Protein AF-A0A7C5HIQ7-F1 (afdb_monomer_lite)

Radius of gyration: 32.22 Å; chains: 1; bounding box: 111×45×61 Å

pLDDT: mean 81.25, std 16.32, range [39.16, 96.5]

Sequence (142 aa):
MTKKQILLSLTTLPLVLNAEVTLDTIEVNAQKHSDEVYQKEGYMKDAPMQKQLTAKQALEIAGTNGDPIKALKSFAGIVSTNNDDASELYVHGSKPRETRFTINHLPIGYLFHLGGLHSVIAPEMTGQIDAYLGGFDVTYGA

Foldseek 3Di:
DDDDDDDDDDDDDDDDDDDDDDDDDDPDPDDPPPLDFDDDPQDDPPDPQKDKDFLVRQVVDPLCLLPSVLSVCVDPQWHAPDDSQAQWIGGVNHGSVRDFDDDVNHTDPGFAPPRRPHGPDHSVRGGMDMGRSDPGDCSVPD

Structure (mmCIF, N/CA/C/O backbone):
data_AF-A0A7C5HIQ7-F1
#
_entry.id   AF-A0A7C5HIQ7-F1
#
loop_
_atom_site.group_PDB
_atom_site.id
_atom_site.type_symbol
_atom_site.label_atom_id
_atom_site.label_alt_id
_atom_site.label_comp_id
_atom_site.label_asym_id
_atom_site.label_entity_id
_atom_site.label_seq_id
_atom_site.pdbx_PDB_ins_code
_atom_site.Cartn_x
_atom_site.Cartn_y
_atom_site.Cartn_z
_atom_site.occupancy
_atom_site.B_iso_or_equiv
_atom_site.auth_seq_id
_atom_site.auth_comp_id
_atom_site.auth_asym_id
_atom_site.auth_atom_id
_atom_site.pdbx_PDB_model_num
ATOM 1 N N . MET A 1 1 ? -98.207 25.401 44.394 1.00 45.09 1 MET A N 1
ATOM 2 C CA . MET A 1 1 ? -97.470 24.421 43.564 1.00 45.09 1 MET A CA 1
ATOM 3 C C . MET A 1 1 ? -96.364 25.151 42.816 1.00 45.09 1 MET A C 1
ATOM 5 O O . MET A 1 1 ? -96.624 25.777 41.799 1.00 45.09 1 MET A O 1
ATOM 9 N N . THR A 1 2 ? -95.152 25.160 43.362 1.00 39.16 2 THR A N 1
ATOM 10 C CA . THR A 1 2 ? -93.990 25.869 42.805 1.00 39.16 2 THR A CA 1
ATOM 11 C C . THR A 1 2 ? -93.115 24.884 42.033 1.00 39.16 2 THR A C 1
ATOM 13 O O . THR A 1 2 ? -92.589 23.924 42.589 1.00 39.16 2 THR A O 1
ATOM 16 N N . LYS A 1 3 ? -93.013 25.096 40.719 1.00 47.47 3 LYS A N 1
ATOM 17 C CA . LYS A 1 3 ? -92.271 24.251 39.775 1.00 47.47 3 LYS A CA 1
ATOM 18 C C . LYS A 1 3 ? -90.767 24.494 39.975 1.00 47.47 3 LYS A C 1
ATOM 20 O O . LYS A 1 3 ? -90.307 25.605 39.738 1.00 47.47 3 LYS A O 1
ATOM 25 N N . LYS A 1 4 ? -90.000 23.490 40.416 1.00 45.31 4 LYS A N 1
ATOM 26 C CA . LYS A 1 4 ? -88.527 23.564 40.451 1.00 45.31 4 LYS A CA 1
ATOM 27 C C . LYS A 1 4 ? -87.964 22.968 39.161 1.00 45.31 4 LYS A C 1
ATOM 29 O O . LYS A 1 4 ? -88.215 21.806 38.861 1.00 45.31 4 LYS A O 1
ATOM 34 N N . GLN A 1 5 ? -87.245 23.778 38.391 1.00 54.91 5 GLN A N 1
ATOM 35 C CA . GLN A 1 5 ? -86.493 23.339 37.217 1.00 54.91 5 GLN A CA 1
ATOM 36 C C . GLN A 1 5 ? -85.107 22.881 37.679 1.00 54.91 5 GLN A C 1
ATOM 38 O O . GLN A 1 5 ? -84.409 23.623 38.366 1.00 54.91 5 GLN A O 1
ATOM 43 N N . ILE A 1 6 ? -84.730 21.652 37.333 1.00 51.06 6 ILE A N 1
ATOM 44 C CA . ILE A 1 6 ? -83.395 21.106 37.582 1.00 51.06 6 ILE A CA 1
ATOM 45 C C . ILE A 1 6 ? -82.583 21.362 36.310 1.00 51.06 6 ILE A C 1
ATOM 47 O O . ILE A 1 6 ? -82.864 20.762 35.275 1.00 51.06 6 ILE A O 1
ATOM 51 N N . LEU A 1 7 ? -81.609 22.274 36.370 1.00 44.69 7 LEU A N 1
ATOM 52 C CA . LEU A 1 7 ? -80.602 22.404 35.318 1.00 44.69 7 LEU A CA 1
ATOM 53 C C . LEU A 1 7 ? -79.572 21.280 35.490 1.00 44.69 7 LEU A C 1
ATOM 55 O O . LEU A 1 7 ? -78.833 21.266 36.471 1.00 44.69 7 LEU A O 1
ATOM 59 N N . LEU A 1 8 ? -79.515 20.350 34.534 1.00 40.56 8 LEU A N 1
ATOM 60 C CA . LEU A 1 8 ? -78.372 19.451 34.371 1.00 40.56 8 LEU A CA 1
ATOM 61 C C . LEU A 1 8 ? -77.294 20.195 33.571 1.00 40.56 8 LEU A C 1
ATOM 63 O O . LEU A 1 8 ? -77.462 20.418 32.373 1.00 40.56 8 LEU A O 1
ATOM 67 N N . SER A 1 9 ? -76.185 20.570 34.209 1.00 44.38 9 SER A N 1
ATOM 68 C CA . SER A 1 9 ? -74.977 20.988 33.491 1.00 44.38 9 SER A CA 1
ATOM 69 C C . SER A 1 9 ? -74.153 19.748 33.147 1.00 44.38 9 SER A C 1
ATOM 71 O O . SER A 1 9 ? -73.544 19.141 34.028 1.00 44.38 9 SER A O 1
ATOM 73 N N . LEU A 1 10 ? -74.148 19.355 31.876 1.00 44.53 10 LEU A N 1
ATOM 74 C CA . LEU A 1 10 ? -73.308 18.271 31.377 1.00 44.53 10 LEU A CA 1
ATOM 75 C C . LEU A 1 10 ? -71.929 18.848 31.016 1.00 44.53 10 LEU A C 1
ATOM 77 O O . LEU A 1 10 ? -71.743 19.409 29.940 1.00 44.53 10 LEU A O 1
ATOM 81 N N . THR A 1 11 ? -70.969 18.771 31.935 1.00 44.00 11 THR A N 1
ATOM 82 C CA . THR A 1 11 ? -69.568 19.116 31.660 1.00 44.00 11 THR A CA 1
ATOM 83 C C . THR A 1 11 ? -68.927 17.996 30.845 1.00 44.00 11 THR A C 1
ATOM 85 O O . THR A 1 11 ? -68.566 16.946 31.370 1.00 44.00 11 THR A O 1
ATOM 88 N N . THR A 1 12 ? -68.794 18.201 29.536 1.00 48.56 12 THR A N 1
ATOM 89 C CA . THR A 1 12 ? -68.044 17.299 28.656 1.00 48.56 12 THR A CA 1
ATOM 90 C C . THR A 1 12 ? -66.547 17.497 28.883 1.00 48.56 12 THR A C 1
ATOM 92 O O . THR A 1 12 ? -65.984 18.509 28.467 1.00 48.56 12 THR A O 1
ATOM 95 N N . LEU A 1 13 ? -65.899 16.543 29.550 1.00 49.03 13 LEU A N 1
ATOM 96 C CA . LEU A 1 13 ? -64.443 16.494 29.665 1.00 49.03 13 LEU A CA 1
ATOM 97 C C . LEU A 1 13 ? -63.877 15.842 28.386 1.00 49.03 13 LEU A C 1
ATOM 99 O O . LEU A 1 13 ? -64.258 14.705 28.095 1.00 49.03 13 LEU A O 1
ATOM 103 N N . PRO A 1 14 ? -63.012 16.502 27.596 1.00 52.66 14 PRO A N 1
ATOM 104 C CA . PRO A 1 14 ? -62.380 15.847 26.458 1.00 52.66 14 PRO A CA 1
ATOM 105 C C . PRO A 1 14 ? -61.382 14.801 26.968 1.00 52.66 14 PRO A C 1
ATOM 107 O O . PRO A 1 14 ? -60.376 15.128 27.595 1.00 52.66 14 PRO A O 1
ATOM 110 N N . LEU A 1 15 ? -61.681 13.528 26.712 1.00 51.34 15 LEU A N 1
ATOM 111 C CA . LEU A 1 15 ? -60.782 12.416 26.987 1.00 51.34 15 LEU A CA 1
ATOM 112 C C . LEU A 1 15 ? -59.679 12.420 25.917 1.00 51.34 15 LEU A C 1
ATOM 114 O O . LEU A 1 15 ? -59.885 11.947 24.802 1.00 51.34 15 LEU A O 1
ATOM 118 N N . VAL A 1 16 ? -58.523 13.008 26.231 1.00 59.28 16 VAL A N 1
ATOM 119 C CA . VAL A 1 16 ? -57.340 12.943 25.362 1.00 59.28 16 VAL A CA 1
ATOM 120 C C . VAL A 1 16 ? -56.665 11.596 25.598 1.00 59.28 16 VAL A C 1
ATOM 122 O O . VAL A 1 16 ? -56.035 11.375 26.631 1.00 59.28 16 VAL A O 1
ATOM 125 N N . LEU A 1 17 ? -56.843 10.672 24.656 1.00 48.84 17 LEU A N 1
ATOM 126 C CA . LEU A 1 17 ? -56.166 9.381 24.661 1.00 48.84 17 LEU A CA 1
ATOM 127 C C . LEU A 1 17 ? -54.739 9.589 24.130 1.00 48.84 17 LEU A C 1
ATOM 129 O O . LEU A 1 17 ? -54.535 9.730 22.926 1.00 48.84 17 LEU A O 1
ATOM 133 N N . ASN A 1 18 ? -53.756 9.655 25.028 1.00 60.00 18 ASN A N 1
ATOM 134 C CA . ASN A 1 18 ? -52.348 9.640 24.641 1.00 60.00 18 ASN A CA 1
ATOM 135 C C . ASN A 1 18 ? -51.980 8.208 24.236 1.00 60.00 18 ASN A C 1
ATOM 137 O O . ASN A 1 18 ? -51.913 7.321 25.085 1.00 60.00 18 ASN A O 1
ATOM 141 N N . ALA A 1 19 ? -51.780 7.971 22.941 1.00 61.59 19 ALA A N 1
ATOM 142 C CA . ALA A 1 19 ? -51.144 6.749 22.471 1.00 61.59 19 ALA A CA 1
ATOM 143 C C . ALA A 1 19 ? -49.629 6.915 22.641 1.00 61.59 19 ALA A C 1
ATOM 145 O O . ALA A 1 19 ? -48.983 7.605 21.855 1.00 61.59 19 ALA A O 1
ATOM 146 N N . GLU A 1 20 ? -49.074 6.325 23.695 1.00 63.59 20 GLU A N 1
ATOM 147 C CA . GLU A 1 20 ? -47.629 6.217 23.874 1.00 63.59 20 GLU A CA 1
ATOM 148 C C . GLU A 1 20 ? -47.156 4.938 23.181 1.00 63.59 20 GLU A C 1
ATOM 150 O O . GLU A 1 20 ? -47.563 3.832 23.535 1.00 63.59 20 GLU A O 1
ATOM 155 N N . VAL A 1 21 ? -46.342 5.095 22.138 1.00 65.75 21 VAL A N 1
ATOM 156 C CA . VAL A 1 21 ? -45.677 3.972 21.475 1.00 65.75 21 VAL A CA 1
ATOM 157 C C . VAL A 1 21 ? -44.337 3.777 22.169 1.00 65.75 21 VAL A C 1
ATOM 159 O O . VAL A 1 21 ? -43.392 4.529 21.939 1.00 65.75 21 VAL A O 1
ATOM 162 N N . THR A 1 22 ? -44.264 2.771 23.033 1.00 64.81 22 THR A N 1
ATOM 163 C CA . THR A 1 22 ? -43.010 2.292 23.615 1.00 64.81 22 THR A CA 1
ATOM 164 C C . THR A 1 22 ? -42.207 1.570 22.540 1.00 64.81 22 THR A C 1
ATOM 166 O O . THR A 1 22 ? -42.608 0.509 22.060 1.00 64.81 22 THR A O 1
ATOM 169 N N . LEU A 1 23 ? -41.090 2.165 22.133 1.00 69.00 23 LEU A N 1
ATOM 170 C CA . LEU A 1 23 ? -40.101 1.513 21.284 1.00 69.00 23 LEU A CA 1
ATOM 171 C C . LEU A 1 23 ? -39.288 0.550 22.152 1.00 69.00 23 LEU A C 1
ATOM 173 O O . LEU A 1 23 ? -38.631 0.988 23.095 1.00 69.00 23 LEU A O 1
ATOM 177 N N . ASP A 1 24 ? -39.330 -0.742 21.836 1.00 75.19 24 ASP A N 1
ATOM 178 C CA . ASP A 1 24 ? -38.426 -1.706 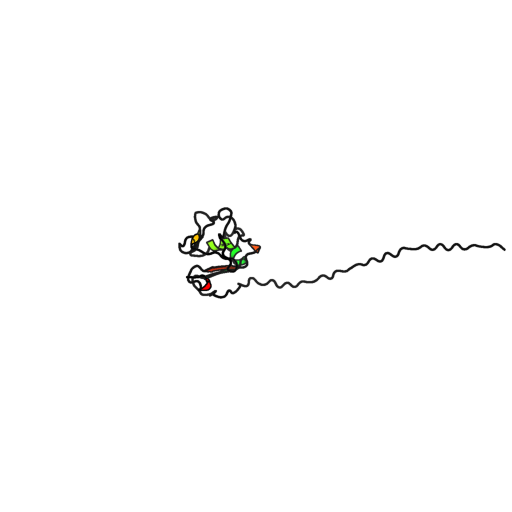22.457 1.00 75.19 24 ASP A CA 1
ATOM 179 C C . ASP A 1 24 ? -36.997 -1.461 21.966 1.00 75.19 24 ASP A C 1
ATOM 181 O O . ASP A 1 24 ? -36.736 -1.318 20.765 1.00 75.19 24 ASP A O 1
ATOM 185 N N . THR A 1 25 ? -36.055 -1.422 22.906 1.00 71.06 25 THR A N 1
ATOM 186 C CA . THR A 1 25 ? -34.629 -1.374 22.593 1.00 71.06 25 THR A CA 1
ATOM 187 C C . THR A 1 25 ? -34.237 -2.698 21.951 1.00 71.06 25 THR A C 1
ATOM 189 O O . THR A 1 25 ? -34.187 -3.734 22.610 1.00 71.06 25 THR A O 1
ATOM 192 N N . ILE A 1 26 ? -33.944 -2.673 20.654 1.00 76.44 26 ILE A N 1
ATOM 193 C CA . ILE A 1 26 ? -33.378 -3.829 19.965 1.00 76.44 26 ILE A CA 1
ATOM 194 C C . ILE A 1 26 ? -31.893 -3.894 20.329 1.00 76.44 26 ILE A C 1
ATOM 196 O O . ILE A 1 26 ? -31.089 -3.101 19.838 1.00 76.44 26 ILE A O 1
ATOM 200 N N . GLU A 1 27 ? -31.523 -4.837 21.196 1.00 69.50 27 GLU A N 1
ATOM 201 C CA . GLU A 1 27 ? -30.121 -5.164 21.450 1.00 69.50 27 GLU A CA 1
ATOM 202 C C . GLU A 1 27 ? -29.538 -5.874 20.227 1.00 69.50 27 GLU A C 1
ATOM 204 O O . GLU A 1 27 ? -29.692 -7.080 20.022 1.00 69.50 27 GLU A O 1
ATOM 209 N N . VAL A 1 28 ? -28.862 -5.103 19.378 1.00 72.25 28 VAL A N 1
ATOM 210 C CA . VAL A 1 28 ? -28.096 -5.662 18.269 1.00 72.25 28 VAL A CA 1
ATOM 211 C C . VAL A 1 28 ? -26.798 -6.219 18.839 1.00 72.25 28 VAL A C 1
ATOM 213 O O . VAL A 1 28 ? -25.847 -5.484 19.099 1.00 72.25 28 VAL A O 1
ATOM 216 N N . ASN A 1 29 ? -26.750 -7.536 19.027 1.00 67.31 29 ASN A N 1
ATOM 217 C CA . ASN A 1 29 ? -25.519 -8.236 19.372 1.00 67.31 29 ASN A CA 1
ATOM 218 C C . ASN A 1 29 ? -24.664 -8.379 18.103 1.00 67.31 29 ASN A C 1
ATOM 220 O O . ASN A 1 29 ? -24.642 -9.416 17.440 1.00 67.31 29 ASN A O 1
ATOM 224 N N . ALA A 1 30 ? -24.034 -7.277 17.696 1.00 67.75 30 ALA A N 1
ATOM 225 C CA . ALA A 1 30 ? -23.096 -7.275 16.588 1.00 67.75 30 ALA A CA 1
ATOM 226 C C . ALA A 1 30 ? -21.811 -7.965 17.054 1.00 67.75 30 ALA A C 1
ATOM 228 O O . ALA A 1 30 ? -21.000 -7.384 17.779 1.00 67.75 30 ALA A O 1
ATOM 229 N N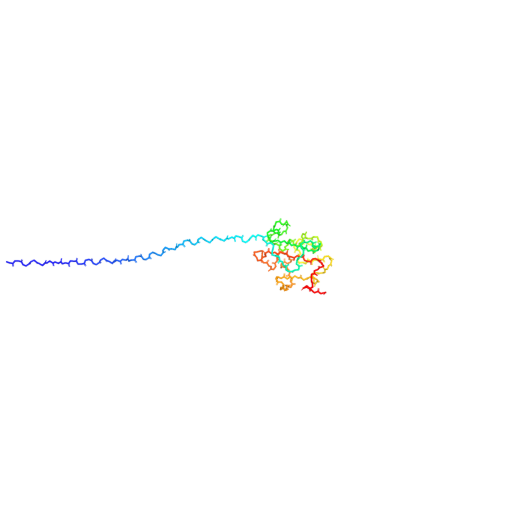 . GLN A 1 31 ? -21.611 -9.213 16.632 1.00 58.97 31 GLN A N 1
ATOM 230 C CA . GLN A 1 31 ? -20.284 -9.805 16.696 1.00 58.97 31 GLN A CA 1
ATOM 231 C C . GLN A 1 31 ? -19.381 -8.958 15.803 1.00 58.97 31 GLN A C 1
ATOM 233 O O . GLN A 1 31 ? -19.602 -8.866 14.595 1.00 58.97 31 GLN A O 1
ATOM 238 N N . LYS A 1 32 ? -18.389 -8.294 16.402 1.00 57.94 32 LYS A N 1
ATOM 239 C CA . LYS A 1 32 ? -17.324 -7.643 15.647 1.00 57.94 32 LYS A CA 1
ATOM 240 C C . LYS A 1 32 ? -16.665 -8.747 14.826 1.00 57.94 32 LYS A C 1
ATOM 242 O O . LYS A 1 32 ? -15.986 -9.588 15.408 1.00 57.94 32 LYS A O 1
ATOM 247 N N . HIS A 1 33 ? -16.942 -8.786 13.521 1.00 52.75 33 HIS A N 1
ATOM 248 C CA . HIS A 1 33 ? -16.224 -9.660 12.603 1.00 52.75 33 HIS A CA 1
ATOM 249 C C . HIS A 1 33 ? -14.753 -9.335 12.828 1.00 52.75 33 HIS A C 1
ATOM 251 O O . HIS A 1 33 ? -14.358 -8.169 12.738 1.00 52.75 33 HIS A O 1
ATOM 257 N N . SER A 1 34 ? -14.026 -10.320 13.342 1.00 57.16 34 SER A N 1
ATOM 258 C CA . SER A 1 34 ? -12.668 -10.179 13.840 1.00 57.16 34 SER A CA 1
ATOM 259 C C . SER A 1 34 ? -11.782 -9.561 12.760 1.00 57.16 34 SER A C 1
ATOM 261 O O . SER A 1 34 ? -12.167 -9.513 11.593 1.00 57.16 34 SER A O 1
ATOM 263 N N . ASP A 1 35 ? -10.580 -9.120 13.134 1.00 62.03 35 ASP A N 1
ATOM 264 C CA . ASP A 1 35 ? -9.499 -8.745 12.209 1.00 62.03 35 ASP A CA 1
ATOM 265 C C . ASP A 1 35 ? -9.021 -9.981 11.398 1.00 62.03 35 ASP A C 1
ATOM 267 O O . ASP A 1 35 ? -7.840 -10.324 11.363 1.00 62.03 35 ASP A O 1
ATOM 271 N N . GLU A 1 36 ? -9.959 -10.733 10.827 1.00 69.62 36 GLU A N 1
ATOM 272 C CA . GLU A 1 36 ? -9.740 -11.914 10.031 1.00 69.62 36 GLU A CA 1
ATOM 273 C C . GLU A 1 36 ? -9.196 -11.464 8.695 1.00 69.62 36 GLU A C 1
ATOM 275 O O . GLU A 1 36 ? -9.783 -10.694 7.935 1.00 69.62 36 GLU A O 1
ATOM 280 N N . VAL A 1 37 ? -8.004 -11.967 8.442 1.00 80.75 37 VAL A N 1
ATOM 281 C CA . VAL A 1 37 ? -7.360 -11.890 7.157 1.00 80.75 37 VAL A CA 1
ATOM 282 C C . VAL A 1 37 ? -8.272 -12.581 6.148 1.00 80.75 37 VAL A C 1
ATOM 284 O O . VAL A 1 37 ? -8.435 -13.803 6.196 1.00 80.75 37 VAL A O 1
ATOM 287 N N . TYR A 1 38 ? -8.853 -11.799 5.237 1.00 83.25 38 TYR A N 1
ATOM 288 C CA . TYR A 1 38 ? -9.597 -12.344 4.114 1.00 83.25 38 TYR A CA 1
ATOM 289 C C . TYR A 1 38 ? -8.658 -13.251 3.314 1.00 83.25 38 TYR A C 1
ATOM 291 O O . TYR A 1 38 ? -7.591 -12.828 2.862 1.00 83.25 38 TYR A O 1
ATOM 299 N N . GLN A 1 39 ? -9.014 -14.531 3.224 1.00 79.38 39 GLN A N 1
ATOM 300 C CA . GLN A 1 39 ? -8.224 -15.520 2.504 1.00 79.38 39 GLN A CA 1
ATOM 301 C C . GLN A 1 39 ? -8.617 -15.463 1.039 1.00 79.38 39 GLN A C 1
ATOM 303 O O . GLN A 1 39 ? -9.702 -15.888 0.647 1.00 79.38 39 GLN A O 1
ATOM 308 N N . LYS A 1 40 ? -7.727 -14.888 0.241 1.00 78.50 40 LYS A N 1
ATOM 309 C CA . LYS A 1 40 ? -7.914 -14.752 -1.190 1.00 78.50 40 LYS A CA 1
ATOM 310 C C . LYS A 1 40 ? -7.410 -15.992 -1.926 1.00 78.50 40 LYS A C 1
ATOM 312 O O . LYS A 1 40 ? -6.342 -16.514 -1.614 1.00 78.50 40 LYS A O 1
ATOM 317 N N . GLU A 1 41 ? -8.138 -16.400 -2.961 1.00 75.56 41 GLU A N 1
ATOM 318 C CA . GLU A 1 41 ? -7.676 -17.412 -3.915 1.00 75.56 41 GLU A CA 1
ATOM 319 C C . GLU A 1 41 ? -6.309 -17.022 -4.508 1.00 75.56 41 GLU A C 1
ATOM 321 O O . GLU A 1 41 ? -6.123 -15.906 -5.000 1.00 75.56 41 GLU A O 1
ATOM 326 N N . GLY A 1 42 ? -5.336 -17.934 -4.434 1.00 77.69 42 GLY A N 1
ATOM 327 C CA . GLY A 1 42 ? -3.962 -17.709 -4.901 1.00 77.69 42 GLY A CA 1
ATOM 328 C C . GLY A 1 42 ? -3.015 -17.054 -3.884 1.00 77.69 42 GLY A C 1
ATOM 329 O O . GLY A 1 42 ? -1.809 -16.995 -4.140 1.00 77.69 42 GLY A O 1
ATOM 330 N N . TYR A 1 43 ? -3.506 -16.614 -2.717 1.00 86.12 43 TYR A N 1
ATOM 331 C CA . TYR A 1 43 ? -2.622 -16.231 -1.617 1.00 86.12 43 TYR A CA 1
ATOM 332 C C . TYR A 1 43 ? -1.973 -17.475 -1.004 1.00 86.12 43 TYR A C 1
ATOM 334 O O . TYR A 1 43 ? -2.629 -18.458 -0.660 1.00 86.12 43 TYR A O 1
ATOM 342 N N . MET A 1 44 ? -0.657 -17.423 -0.845 1.00 86.50 44 MET A N 1
ATOM 343 C CA . MET A 1 44 ? 0.146 -18.490 -0.274 1.00 86.50 44 MET A CA 1
ATOM 344 C C . MET A 1 44 ? 0.871 -17.946 0.953 1.00 86.50 44 MET A C 1
ATOM 346 O O . MET A 1 44 ? 1.853 -17.218 0.826 1.00 86.50 44 MET A O 1
ATOM 350 N N . LYS A 1 45 ? 0.417 -18.344 2.147 1.00 83.06 45 LYS A N 1
ATOM 351 C CA . LYS A 1 45 ? 0.942 -17.852 3.435 1.00 83.06 45 LYS A CA 1
ATOM 352 C C . LYS A 1 45 ? 2.473 -17.934 3.571 1.00 83.06 45 LYS A C 1
ATOM 354 O O . LYS A 1 45 ? 3.079 -17.070 4.193 1.00 83.06 45 LYS A O 1
ATOM 359 N N . ASP A 1 46 ? 3.084 -18.961 2.975 1.00 86.19 46 ASP A N 1
ATOM 360 C CA . ASP A 1 46 ? 4.523 -19.242 3.064 1.00 86.19 46 ASP A CA 1
ATOM 361 C C . ASP A 1 46 ? 5.284 -18.824 1.790 1.00 86.19 46 ASP A C 1
ATOM 363 O O . ASP A 1 46 ? 6.466 -19.138 1.638 1.00 86.19 46 ASP A O 1
ATOM 367 N N . ALA A 1 47 ? 4.635 -18.130 0.845 1.00 87.88 47 ALA A N 1
ATOM 368 C CA . ALA A 1 47 ? 5.324 -17.636 -0.339 1.00 87.88 47 ALA A CA 1
ATOM 369 C C . ALA A 1 47 ? 6.275 -16.483 0.036 1.00 87.88 47 ALA A C 1
ATOM 371 O O . ALA A 1 47 ? 5.858 -15.500 0.653 1.00 87.88 47 ALA A O 1
ATOM 372 N N . PRO A 1 48 ? 7.557 -16.542 -0.373 1.00 84.88 48 PRO A N 1
ATOM 373 C CA . PRO A 1 48 ? 8.590 -15.629 0.123 1.00 84.88 48 PRO A CA 1
ATOM 374 C C . PRO A 1 48 ? 8.357 -14.161 -0.264 1.00 84.88 48 PRO A C 1
ATOM 376 O O . PRO A 1 48 ? 8.786 -13.260 0.456 1.00 84.88 48 PRO A O 1
ATOM 379 N N . MET A 1 49 ? 7.670 -13.917 -1.384 1.00 91.81 49 MET A N 1
ATOM 380 C CA . MET A 1 49 ? 7.409 -12.583 -1.939 1.00 91.81 49 MET A CA 1
ATOM 381 C C . MET A 1 49 ? 5.949 -12.138 -1.783 1.00 91.81 49 MET A C 1
ATOM 383 O O . MET A 1 49 ? 5.520 -11.194 -2.444 1.00 91.81 49 MET A O 1
ATOM 387 N N . GLN A 1 50 ? 5.186 -12.803 -0.914 1.00 92.62 50 GLN A N 1
ATOM 388 C CA . GLN A 1 50 ? 3.830 -12.391 -0.570 1.00 92.62 50 GLN A CA 1
ATOM 389 C C . GLN A 1 50 ? 3.803 -11.820 0.848 1.00 92.62 50 GLN A C 1
ATOM 391 O O . GLN A 1 50 ? 4.391 -12.370 1.782 1.00 92.62 50 GLN A O 1
ATOM 396 N N . LYS A 1 51 ? 3.138 -10.677 1.008 1.00 93.19 51 LYS A N 1
ATOM 397 C CA . LYS A 1 51 ? 2.905 -10.023 2.297 1.00 93.19 51 LYS A CA 1
ATOM 398 C C . LYS A 1 51 ? 1.443 -9.651 2.414 1.00 93.19 51 LYS A C 1
ATOM 400 O O . LYS A 1 51 ? 0.805 -9.312 1.424 1.00 93.19 51 LYS A O 1
ATOM 405 N N . GLN A 1 52 ? 0.941 -9.712 3.634 1.00 93.62 52 GLN A N 1
ATOM 406 C CA . GLN A 1 52 ? -0.448 -9.430 3.932 1.00 93.62 52 GLN A CA 1
ATOM 407 C C . GLN A 1 52 ? -0.535 -8.718 5.272 1.00 93.62 52 GLN A C 1
ATOM 409 O O . GLN A 1 52 ? 0.109 -9.129 6.238 1.00 93.62 52 GLN A O 1
ATOM 414 N N . LEU A 1 53 ? -1.308 -7.638 5.309 1.00 93.94 53 LEU A N 1
ATOM 415 C CA . LEU A 1 53 ? -1.603 -6.880 6.517 1.00 93.94 53 LEU A CA 1
ATOM 416 C C . LEU A 1 53 ? -3.093 -6.578 6.561 1.00 93.94 53 LEU A C 1
ATOM 418 O O . LEU A 1 53 ? -3.675 -6.135 5.575 1.00 93.94 53 LEU A O 1
ATOM 422 N N . THR A 1 54 ? -3.708 -6.752 7.722 1.00 95.62 54 THR A N 1
ATOM 423 C CA . THR A 1 54 ? -4.986 -6.088 8.008 1.00 95.62 54 THR A CA 1
ATOM 424 C C . THR A 1 54 ? -4.754 -4.584 8.155 1.00 95.62 54 THR A C 1
ATOM 426 O O . THR A 1 54 ? -3.656 -4.150 8.513 1.00 95.62 54 THR A O 1
ATOM 429 N N . ALA A 1 55 ? -5.779 -3.765 7.926 1.00 95.06 55 ALA A N 1
ATOM 430 C CA . ALA A 1 55 ? -5.655 -2.318 8.104 1.00 95.06 55 ALA A CA 1
ATOM 431 C C . ALA A 1 55 ? -5.238 -1.934 9.529 1.00 95.06 55 ALA A C 1
ATOM 433 O O . ALA A 1 55 ? -4.436 -1.025 9.715 1.00 95.06 55 ALA A O 1
ATOM 434 N N . LYS A 1 56 ? -5.698 -2.680 10.537 1.00 94.69 56 LYS A N 1
ATOM 435 C CA . LYS A 1 56 ? -5.274 -2.496 11.926 1.00 94.69 56 LYS A CA 1
ATOM 436 C C . LYS A 1 56 ? -3.772 -2.729 12.109 1.00 94.69 56 LYS A C 1
ATOM 438 O O . LYS A 1 56 ? -3.096 -1.862 12.648 1.00 94.69 56 LYS A O 1
ATOM 443 N N . GLN A 1 57 ? -3.245 -3.854 11.618 1.00 95.62 57 GLN A N 1
ATOM 444 C CA . GLN A 1 57 ? -1.802 -4.135 11.669 1.00 95.62 57 GLN A CA 1
ATOM 445 C C . GLN A 1 57 ? -0.998 -3.085 10.900 1.00 95.62 57 GLN A C 1
ATOM 447 O O . GLN A 1 57 ? 0.075 -2.685 11.336 1.00 95.62 57 GLN A O 1
ATOM 452 N N . ALA A 1 58 ? -1.523 -2.624 9.764 1.00 96.50 58 ALA A N 1
ATOM 453 C CA . ALA A 1 58 ? -0.900 -1.564 8.990 1.00 96.50 58 ALA A CA 1
ATOM 454 C C . ALA A 1 58 ? -0.813 -0.258 9.795 1.00 96.50 58 ALA A C 1
ATOM 456 O O . ALA A 1 58 ? 0.247 0.351 9.849 1.00 96.50 58 ALA A O 1
ATOM 457 N N . LEU A 1 59 ? -1.885 0.139 10.482 1.00 96.25 59 LEU A N 1
ATOM 458 C CA . LEU A 1 59 ? -1.921 1.348 11.313 1.00 96.25 59 LEU A CA 1
ATOM 459 C C . LEU A 1 59 ? -1.003 1.286 12.544 1.00 96.25 59 LEU A C 1
ATOM 461 O O . LEU A 1 59 ? -0.596 2.331 13.046 1.00 96.25 59 LEU A O 1
ATOM 465 N N . GLU A 1 60 ? -0.647 0.092 13.018 1.00 95.94 60 GLU A N 1
ATOM 466 C CA . GLU A 1 60 ? 0.337 -0.091 14.096 1.00 95.94 60 GLU A CA 1
ATOM 467 C C . GLU A 1 60 ? 1.785 0.169 13.630 1.00 95.94 60 GLU A C 1
ATOM 469 O O . GLU A 1 60 ? 2.680 0.362 14.456 1.00 95.94 60 GLU A O 1
ATOM 474 N N . ILE A 1 61 ? 2.034 0.217 12.315 1.00 95.94 61 ILE A N 1
ATOM 475 C CA . ILE A 1 61 ? 3.352 0.516 11.750 1.00 95.94 61 ILE A CA 1
ATOM 476 C C . ILE A 1 61 ? 3.623 2.023 11.836 1.00 95.94 61 ILE A C 1
ATOM 478 O O . ILE A 1 61 ? 2.815 2.864 11.431 1.00 95.94 61 ILE A O 1
ATOM 482 N N . ALA A 1 62 ? 4.803 2.373 12.348 1.00 92.88 62 ALA A N 1
ATOM 483 C CA . ALA A 1 62 ? 5.245 3.759 12.443 1.00 92.88 62 ALA A CA 1
ATOM 484 C C . ALA A 1 62 ? 5.369 4.412 11.052 1.00 92.88 62 ALA A C 1
ATOM 486 O O . ALA A 1 62 ? 5.777 3.774 10.084 1.00 92.88 62 ALA A O 1
ATOM 487 N N . GLY A 1 63 ? 5.047 5.705 10.960 1.00 89.62 63 GLY A N 1
ATOM 488 C CA . GLY A 1 63 ? 5.132 6.468 9.706 1.00 89.62 63 GLY A CA 1
ATOM 489 C C . GLY A 1 63 ? 3.899 6.369 8.799 1.00 89.62 63 GLY A C 1
ATOM 490 O O . GLY A 1 63 ? 3.856 7.024 7.758 1.00 89.62 63 GLY A O 1
ATOM 491 N N . THR A 1 64 ? 2.862 5.625 9.197 1.00 92.94 64 THR A N 1
ATOM 492 C CA . THR A 1 64 ? 1.596 5.564 8.446 1.00 92.94 64 THR A CA 1
ATOM 493 C C . THR A 1 64 ? 0.766 6.837 8.534 1.00 92.94 64 THR A C 1
ATOM 495 O O . THR A 1 64 ? 0.003 7.122 7.620 1.00 92.94 64 THR A O 1
ATOM 498 N N . ASN A 1 65 ? 0.923 7.642 9.591 1.00 91.62 65 ASN A N 1
ATOM 499 C CA . ASN A 1 65 ? 0.171 8.890 9.793 1.00 91.62 65 ASN A CA 1
ATOM 500 C C . ASN A 1 65 ? -1.359 8.709 9.665 1.00 91.62 65 ASN A C 1
ATOM 502 O O . ASN A 1 65 ? -2.049 9.573 9.129 1.00 91.62 65 ASN A O 1
ATOM 506 N N . GLY A 1 66 ? -1.885 7.572 10.134 1.00 93.88 66 GLY A N 1
ATOM 507 C CA . GLY A 1 66 ? -3.312 7.243 10.041 1.00 93.88 66 GLY A CA 1
ATOM 508 C C . GLY A 1 66 ? -3.757 6.680 8.686 1.00 93.88 66 GLY A C 1
ATOM 509 O O . GLY A 1 66 ? -4.938 6.406 8.510 1.00 93.88 66 GLY A O 1
ATOM 510 N N . ASP A 1 67 ? -2.834 6.478 7.744 1.00 95.38 67 ASP A N 1
ATOM 511 C CA . ASP A 1 67 ? -3.099 5.889 6.435 1.00 95.38 67 ASP A CA 1
ATOM 512 C C . ASP A 1 67 ? -2.519 4.462 6.354 1.00 95.38 67 ASP A C 1
ATOM 514 O O . ASP A 1 67 ? -1.295 4.298 6.295 1.00 95.38 67 ASP A O 1
ATOM 518 N N . PRO A 1 68 ? -3.360 3.411 6.326 1.00 96.12 68 PRO A N 1
ATOM 519 C CA . PRO A 1 68 ? -2.882 2.034 6.320 1.00 96.12 68 PRO A CA 1
ATOM 520 C C . PRO A 1 68 ? -2.067 1.701 5.062 1.00 96.12 68 PRO A C 1
ATOM 522 O O . PRO A 1 68 ? -1.131 0.912 5.138 1.00 96.12 68 PRO A O 1
ATOM 525 N N . ILE A 1 69 ? -2.341 2.318 3.909 1.00 95.38 69 ILE A N 1
ATOM 526 C CA . ILE A 1 69 ? -1.624 2.020 2.657 1.00 95.38 69 ILE A CA 1
ATOM 527 C C . ILE A 1 69 ? -0.164 2.487 2.732 1.00 95.38 69 ILE A C 1
ATOM 529 O O . ILE A 1 69 ? 0.715 1.877 2.117 1.00 95.38 69 ILE A O 1
ATOM 533 N N . LYS A 1 70 ? 0.141 3.516 3.538 1.00 94.44 70 LYS A N 1
ATOM 534 C CA . LYS A 1 70 ? 1.527 3.960 3.768 1.00 94.44 70 LYS A CA 1
ATOM 535 C C . LYS A 1 70 ? 2.400 2.874 4.410 1.00 94.44 70 LYS A C 1
ATOM 537 O O . LYS A 1 70 ? 3.617 2.923 4.240 1.00 94.44 70 LYS A O 1
ATOM 542 N N . ALA A 1 71 ? 1.810 1.854 5.041 1.00 95.19 71 ALA A N 1
ATOM 543 C CA . ALA A 1 71 ? 2.541 0.696 5.556 1.00 95.19 71 ALA A CA 1
ATOM 544 C C . ALA A 1 71 ? 3.294 -0.080 4.464 1.00 95.19 71 ALA A C 1
ATOM 546 O O . ALA A 1 71 ? 4.292 -0.727 4.762 1.00 95.19 71 ALA A O 1
ATOM 547 N N . LEU A 1 72 ? 2.896 0.023 3.188 1.00 94.25 72 LEU A N 1
ATOM 548 C CA . LEU A 1 72 ? 3.639 -0.583 2.075 1.00 94.25 72 LEU A CA 1
ATOM 549 C C . LEU A 1 72 ? 5.115 -0.155 2.057 1.00 94.25 72 LEU A C 1
ATOM 551 O O . LEU A 1 72 ? 5.982 -0.945 1.694 1.00 94.25 72 LEU A O 1
ATOM 555 N N . LYS A 1 73 ? 5.421 1.072 2.497 1.00 92.12 73 LYS A N 1
ATOM 556 C CA . LYS A 1 73 ? 6.792 1.602 2.551 1.00 92.12 73 LYS A CA 1
ATOM 557 C C . LYS A 1 73 ? 7.684 0.871 3.561 1.00 92.12 73 LYS A C 1
ATOM 559 O O . LYS A 1 73 ? 8.900 0.999 3.485 1.00 92.12 73 LYS A O 1
ATOM 564 N N . SER A 1 74 ? 7.113 0.093 4.485 1.00 93.00 74 SER A N 1
ATOM 565 C CA . SER A 1 74 ? 7.882 -0.715 5.436 1.00 93.00 74 SER A CA 1
ATOM 566 C C . SER A 1 74 ? 8.253 -2.101 4.898 1.00 93.00 74 SER A C 1
ATOM 568 O O . SER A 1 74 ? 8.959 -2.849 5.576 1.00 93.00 74 SER A O 1
ATOM 570 N N . PHE A 1 75 ? 7.759 -2.498 3.721 1.00 93.88 75 PHE A N 1
ATOM 571 C CA . PHE A 1 75 ? 8.063 -3.806 3.148 1.00 93.88 75 PHE A CA 1
ATOM 572 C C . PHE A 1 75 ? 9.450 -3.832 2.511 1.00 93.88 75 PHE A C 1
ATOM 574 O O . PHE A 1 75 ? 9.810 -2.978 1.704 1.00 93.88 75 PHE A O 1
ATOM 581 N N . ALA A 1 76 ? 10.219 -4.876 2.824 1.00 92.00 76 ALA A N 1
ATOM 582 C CA . ALA A 1 76 ? 11.488 -5.129 2.156 1.00 92.00 76 ALA A CA 1
ATOM 583 C C . ALA A 1 76 ? 11.269 -5.290 0.642 1.00 92.00 76 ALA A C 1
ATOM 585 O O . ALA A 1 76 ? 10.413 -6.062 0.215 1.00 92.00 76 ALA A O 1
ATOM 586 N N . GLY A 1 77 ? 12.055 -4.569 -0.159 1.00 92.75 77 GLY A N 1
ATOM 587 C CA . GLY A 1 77 ? 11.917 -4.551 -1.617 1.00 92.75 77 GLY A CA 1
ATOM 588 C C . GLY A 1 77 ? 10.999 -3.451 -2.150 1.00 92.75 77 GLY A C 1
ATOM 589 O O . GLY A 1 77 ? 11.022 -3.216 -3.354 1.00 92.75 77 GLY A O 1
ATOM 590 N N . ILE A 1 78 ? 10.258 -2.741 -1.294 1.00 93.88 78 ILE A N 1
ATOM 591 C CA . ILE A 1 78 ? 9.552 -1.515 -1.671 1.00 93.88 78 ILE A CA 1
ATOM 592 C C . ILE A 1 78 ? 10.413 -0.313 -1.286 1.00 93.88 78 ILE A C 1
ATOM 594 O O . ILE A 1 78 ? 10.869 -0.203 -0.152 1.00 93.88 78 ILE A O 1
ATOM 598 N N . VAL A 1 79 ? 10.626 0.599 -2.231 1.00 92.12 79 VAL A N 1
ATOM 599 C CA . VAL A 1 79 ? 11.273 1.891 -1.974 1.00 92.12 79 VAL A CA 1
ATOM 600 C C . VAL A 1 79 ? 10.425 3.022 -2.544 1.00 92.12 79 VAL A C 1
ATOM 602 O O . VAL A 1 79 ? 9.850 2.891 -3.624 1.00 92.12 79 VAL A O 1
ATOM 605 N N . SER A 1 80 ? 10.335 4.135 -1.822 1.00 88.62 80 SER A N 1
ATOM 606 C CA . SER A 1 80 ? 9.757 5.383 -2.325 1.00 88.62 80 SER A CA 1
ATOM 607 C C . SER A 1 80 ? 10.862 6.388 -2.638 1.00 88.62 80 SER A C 1
ATOM 609 O O . SER A 1 80 ? 11.955 6.322 -2.073 1.00 88.62 80 SER A O 1
ATOM 611 N N . THR A 1 81 ? 10.611 7.309 -3.565 1.00 80.25 81 THR A N 1
ATOM 612 C CA . THR A 1 81 ? 11.588 8.348 -3.930 1.00 80.25 81 THR A CA 1
ATOM 613 C C . THR A 1 81 ? 11.707 9.407 -2.834 1.00 80.25 81 THR A C 1
ATOM 615 O O . THR A 1 81 ? 10.787 9.561 -2.054 1.00 80.25 81 THR A O 1
ATOM 618 N N . ASN A 1 82 ? 12.856 10.091 -2.774 1.00 64.19 82 ASN A N 1
ATOM 619 C CA . ASN A 1 82 ? 13.225 11.396 -2.181 1.00 64.19 82 ASN A CA 1
ATOM 620 C C . ASN A 1 82 ? 12.593 11.964 -0.875 1.00 64.19 82 ASN A C 1
ATOM 622 O O . ASN A 1 82 ? 13.129 12.959 -0.388 1.00 64.19 82 ASN A O 1
ATOM 626 N N . ASN A 1 83 ? 11.530 11.410 -0.285 1.00 70.12 83 ASN A N 1
ATOM 627 C CA . ASN A 1 83 ? 10.901 11.841 0.968 1.00 70.12 83 ASN A CA 1
ATOM 628 C C . ASN A 1 83 ? 9.851 10.830 1.485 1.00 70.12 83 ASN A C 1
ATOM 630 O O . ASN A 1 83 ? 9.282 10.040 0.729 1.00 70.12 83 ASN A O 1
ATOM 634 N N . ASP A 1 84 ? 9.525 10.920 2.778 1.00 71.12 84 ASP A N 1
ATOM 635 C CA . ASP A 1 84 ? 8.504 10.086 3.440 1.00 71.12 84 ASP A CA 1
ATOM 636 C C . ASP A 1 84 ? 7.109 10.235 2.810 1.00 71.12 84 ASP A C 1
ATOM 638 O O . ASP A 1 84 ? 6.306 9.300 2.825 1.00 71.12 84 ASP A O 1
ATOM 642 N N . ASP A 1 85 ? 6.843 11.376 2.174 1.00 78.94 85 ASP A N 1
ATOM 643 C CA . ASP A 1 85 ? 5.592 11.690 1.483 1.00 78.94 85 ASP A CA 1
ATOM 644 C C . ASP A 1 85 ? 5.667 11.491 -0.030 1.00 78.94 85 ASP A C 1
ATOM 646 O O . ASP A 1 85 ? 4.883 12.095 -0.748 1.00 78.94 85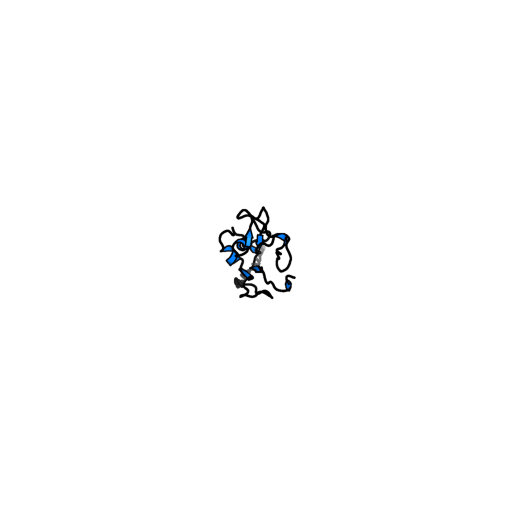 ASP A O 1
ATOM 650 N N . ALA A 1 86 ? 6.576 10.665 -0.550 1.00 83.69 86 ALA A N 1
ATOM 651 C CA . ALA A 1 86 ? 6.544 10.329 -1.969 1.00 83.69 86 ALA A CA 1
ATOM 652 C C . ALA A 1 86 ? 5.338 9.452 -2.332 1.00 83.69 86 ALA A C 1
ATOM 654 O O . ALA A 1 86 ? 4.968 8.521 -1.606 1.00 83.69 86 ALA A O 1
ATOM 655 N N . SER A 1 87 ? 4.752 9.754 -3.488 1.00 87.44 87 SER A N 1
ATOM 656 C CA . SER A 1 87 ? 3.612 9.048 -4.090 1.00 87.44 87 SER A CA 1
ATOM 657 C C . SER A 1 87 ? 4.023 7.852 -4.945 1.00 87.44 87 SER A C 1
ATOM 659 O O . SER A 1 87 ? 3.208 6.976 -5.225 1.00 87.44 87 SER A O 1
ATOM 661 N N . GLU A 1 88 ? 5.278 7.803 -5.372 1.00 90.50 88 GLU A N 1
ATOM 662 C CA . GLU A 1 88 ? 5.785 6.751 -6.240 1.00 90.50 88 GLU A CA 1
ATOM 663 C C . GLU A 1 88 ? 6.425 5.633 -5.420 1.00 90.50 88 GLU A C 1
ATOM 665 O O . GLU A 1 88 ? 7.287 5.880 -4.575 1.00 90.50 88 GLU A O 1
ATOM 670 N N . LEU A 1 89 ? 6.008 4.396 -5.698 1.00 92.19 89 LEU A N 1
ATOM 671 C CA . LEU A 1 89 ? 6.579 3.186 -5.117 1.00 92.19 89 LEU A CA 1
ATOM 672 C C . LEU A 1 89 ? 7.290 2.380 -6.202 1.00 92.19 89 LEU A C 1
ATOM 674 O O . LEU A 1 89 ? 6.748 2.166 -7.287 1.00 92.19 89 LEU A O 1
ATOM 678 N N . TYR A 1 90 ? 8.485 1.911 -5.876 1.00 93.50 90 TYR A N 1
ATOM 679 C CA . TYR A 1 90 ? 9.303 1.041 -6.705 1.00 93.50 90 TYR A CA 1
ATOM 680 C C . TYR A 1 90 ? 9.395 -0.308 -6.008 1.00 93.50 90 TYR A C 1
ATOM 682 O O . TYR A 1 90 ? 9.764 -0.376 -4.835 1.00 93.50 90 TYR A O 1
ATOM 690 N N . VAL A 1 91 ? 9.072 -1.379 -6.727 1.00 94.00 91 VAL A N 1
ATOM 691 C CA . VAL A 1 91 ? 9.046 -2.743 -6.188 1.00 94.00 91 VAL A CA 1
ATOM 692 C C . VAL A 1 91 ? 10.182 -3.530 -6.826 1.00 94.00 91 VAL A C 1
ATOM 694 O O . VAL A 1 91 ? 10.198 -3.717 -8.035 1.00 94.00 91 VAL A O 1
ATOM 697 N N . HIS A 1 92 ? 11.178 -3.930 -6.036 1.00 93.38 92 HIS A N 1
ATOM 698 C CA . HIS A 1 92 ? 12.388 -4.626 -6.494 1.00 93.38 92 HIS A CA 1
ATOM 699 C C . HIS A 1 92 ? 13.093 -3.954 -7.692 1.00 93.38 92 HIS A C 1
ATOM 701 O O . HIS A 1 92 ? 13.717 -4.615 -8.518 1.00 93.38 92 HIS A O 1
ATOM 707 N N . GLY A 1 93 ? 13.015 -2.621 -7.775 1.00 92.06 93 GLY A N 1
ATOM 708 C CA . GLY A 1 93 ? 13.603 -1.820 -8.854 1.00 92.06 93 GLY A CA 1
ATOM 709 C C . GLY A 1 93 ? 12.683 -1.573 -10.056 1.00 92.06 93 GLY A C 1
ATOM 710 O O . GLY A 1 93 ? 13.017 -0.730 -10.888 1.00 92.06 93 GLY A O 1
ATOM 711 N N . SER A 1 94 ? 11.520 -2.227 -10.135 1.00 92.75 94 SER A N 1
ATOM 712 C CA . SER A 1 94 ? 10.488 -1.908 -11.126 1.00 92.75 94 SER A CA 1
ATOM 713 C C . SER A 1 94 ? 9.962 -0.492 -10.921 1.00 92.75 94 SER A C 1
ATOM 715 O O . SER A 1 94 ? 9.774 -0.034 -9.791 1.00 92.75 94 SER A O 1
ATOM 717 N N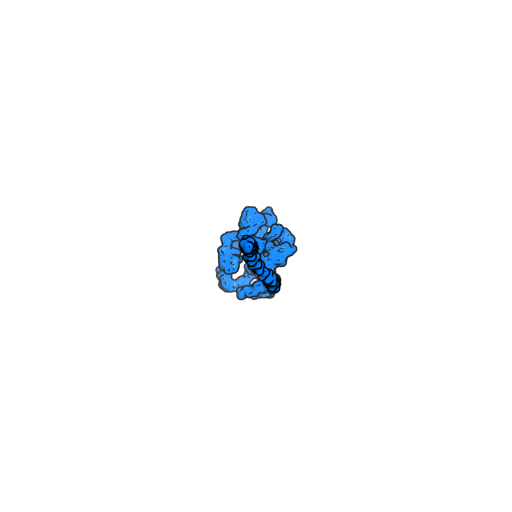 . LYS A 1 95 ? 9.710 0.210 -12.026 1.00 92.19 95 LYS A N 1
ATOM 718 C CA . LYS A 1 95 ? 9.168 1.572 -11.997 1.00 92.19 95 LYS A CA 1
ATOM 719 C C . LYS A 1 95 ? 7.717 1.557 -11.495 1.00 92.19 95 LYS A C 1
ATOM 721 O O . LYS A 1 95 ? 7.013 0.567 -11.704 1.00 92.19 95 LYS A O 1
ATOM 726 N N . PRO A 1 96 ? 7.200 2.680 -10.966 1.00 90.25 96 PRO A N 1
ATOM 727 C CA . PRO A 1 96 ? 5.801 2.777 -10.541 1.00 90.25 96 PRO A CA 1
ATOM 728 C C . PRO A 1 96 ? 4.801 2.367 -11.632 1.00 90.25 96 PRO A C 1
ATOM 730 O O . PRO A 1 96 ? 3.812 1.702 -11.356 1.00 90.25 96 PRO A O 1
ATOM 733 N N . ARG A 1 97 ? 5.094 2.697 -12.898 1.00 89.94 97 ARG A N 1
ATOM 734 C CA . ARG A 1 97 ? 4.263 2.347 -14.068 1.00 89.94 97 ARG A CA 1
ATOM 735 C C . ARG A 1 97 ? 4.310 0.866 -14.463 1.00 89.94 97 ARG A C 1
ATOM 737 O O . ARG A 1 97 ? 3.512 0.443 -15.291 1.00 89.94 97 ARG A O 1
ATOM 744 N N . GLU A 1 98 ? 5.261 0.114 -13.921 1.00 91.56 98 GLU A N 1
ATOM 745 C CA . GLU A 1 98 ? 5.443 -1.328 -14.134 1.00 91.56 98 GLU A CA 1
ATOM 746 C C . GLU A 1 98 ? 4.846 -2.141 -12.972 1.00 91.56 98 GLU A C 1
ATOM 748 O O . GLU A 1 98 ? 4.810 -3.365 -13.028 1.00 91.56 98 GLU A O 1
ATOM 753 N N . THR A 1 99 ? 4.346 -1.464 -11.933 1.00 90.81 99 THR A N 1
ATOM 754 C CA . THR A 1 99 ? 3.637 -2.070 -10.804 1.00 90.81 99 THR A CA 1
ATOM 755 C C . THR A 1 99 ? 2.139 -1.828 -10.959 1.00 90.81 99 THR A C 1
ATOM 757 O O . THR A 1 99 ? 1.703 -0.729 -11.302 1.00 90.81 99 THR A O 1
ATOM 760 N N . ARG A 1 100 ? 1.323 -2.855 -10.705 1.00 91.62 100 ARG A N 1
ATOM 761 C CA . ARG A 1 100 ? -0.139 -2.748 -10.762 1.00 91.62 100 ARG A CA 1
ATOM 762 C C . ARG A 1 100 ? -0.723 -2.655 -9.359 1.00 91.62 100 ARG A C 1
ATOM 764 O O . ARG A 1 100 ? -0.470 -3.515 -8.523 1.00 91.62 100 ARG A O 1
ATOM 771 N N . PHE A 1 101 ? -1.579 -1.661 -9.149 1.00 92.62 101 PHE A N 1
ATOM 772 C CA . PHE A 1 101 ? -2.364 -1.505 -7.929 1.00 92.62 101 PHE A CA 1
ATOM 773 C C . PHE A 1 101 ? -3.834 -1.778 -8.224 1.00 92.62 101 PHE A C 1
ATOM 775 O O . PHE A 1 101 ? -4.357 -1.348 -9.255 1.00 92.62 101 PHE A O 1
ATOM 782 N N . THR A 1 102 ? -4.502 -2.509 -7.334 1.00 92.56 102 THR A N 1
ATOM 783 C CA . THR A 1 102 ? -5.906 -2.888 -7.512 1.00 92.56 102 THR A CA 1
ATOM 784 C C . THR A 1 102 ? -6.679 -2.795 -6.209 1.00 92.56 102 THR A C 1
ATOM 786 O O . THR A 1 102 ? -6.143 -3.151 -5.164 1.00 92.56 102 THR A O 1
ATOM 789 N N . ILE A 1 103 ? -7.959 -2.445 -6.293 1.00 93.31 103 ILE A N 1
ATOM 790 C CA . ILE A 1 103 ? -8.936 -2.593 -5.212 1.00 93.31 103 ILE A CA 1
ATOM 791 C C . ILE A 1 103 ? -9.870 -3.722 -5.622 1.00 93.31 103 ILE A C 1
ATOM 793 O O . ILE A 1 103 ? -10.578 -3.583 -6.613 1.00 93.31 103 ILE A O 1
ATOM 797 N N . ASN A 1 104 ? -9.864 -4.851 -4.912 1.00 90.12 104 ASN A N 1
ATOM 798 C CA . ASN A 1 104 ? -10.706 -6.007 -5.254 1.00 90.12 104 ASN A CA 1
ATOM 799 C C . ASN A 1 104 ? -10.621 -6.387 -6.749 1.00 90.12 104 ASN A C 1
ATOM 801 O O . ASN A 1 104 ? -11.637 -6.548 -7.416 1.00 90.12 104 ASN A O 1
ATOM 805 N N . HIS A 1 105 ? -9.396 -6.483 -7.283 1.00 88.19 105 HIS A N 1
ATOM 806 C CA . HIS A 1 105 ? -9.087 -6.725 -8.705 1.00 88.19 105 HIS A CA 1
ATOM 807 C C . HIS A 1 105 ? -9.444 -5.604 -9.692 1.00 88.19 105 HIS A C 1
ATOM 809 O O . HIS A 1 105 ? -9.096 -5.710 -10.867 1.00 88.19 105 HIS A O 1
ATOM 815 N N . LEU A 1 106 ? -10.056 -4.507 -9.248 1.00 90.94 106 LEU A N 1
ATOM 816 C CA . LEU A 1 106 ? -10.249 -3.324 -10.077 1.00 90.94 106 LEU A CA 1
ATOM 817 C C . LEU A 1 106 ? -8.947 -2.508 -10.113 1.00 90.94 106 LEU A C 1
ATOM 819 O O . LEU A 1 106 ? -8.513 -2.039 -9.057 1.00 90.94 106 LEU A O 1
ATOM 823 N N . PRO A 1 107 ? -8.298 -2.327 -11.277 1.00 91.38 107 PRO A N 1
ATOM 824 C CA . PRO A 1 107 ? -7.075 -1.542 -11.360 1.00 91.38 107 PRO A CA 1
ATOM 825 C C . PRO A 1 107 ? -7.342 -0.068 -11.060 1.00 91.38 107 PRO A C 1
ATOM 827 O O . PRO A 1 107 ? -8.314 0.514 -11.539 1.00 91.38 107 PRO A O 1
ATOM 830 N N . ILE A 1 108 ? -6.434 0.540 -10.303 1.00 92.56 108 ILE A N 1
ATOM 831 C CA . ILE A 1 108 ? -6.427 1.977 -10.020 1.00 92.56 108 ILE A CA 1
ATOM 832 C C . ILE A 1 108 ? -5.188 2.623 -10.639 1.00 92.56 108 ILE A C 1
ATOM 834 O O . ILE A 1 108 ? -4.137 1.995 -10.759 1.00 92.56 108 ILE A O 1
ATOM 838 N N . GLY A 1 109 ? -5.321 3.879 -11.069 1.00 88.94 109 GLY A N 1
ATOM 839 C CA . GLY A 1 109 ? -4.265 4.570 -11.816 1.00 88.94 109 GLY A CA 1
ATOM 840 C C . GLY A 1 109 ? -3.052 4.979 -10.974 1.00 88.94 109 GLY A C 1
ATOM 841 O O . GLY A 1 109 ? -1.958 5.105 -11.514 1.00 88.94 109 GLY A O 1
ATOM 842 N N . TYR A 1 110 ? -3.242 5.209 -9.674 1.00 90.31 110 TYR A N 1
ATOM 843 C CA . TYR A 1 110 ? -2.207 5.587 -8.706 1.00 90.31 110 TYR A CA 1
ATOM 844 C C . TYR A 1 110 ? -2.733 5.365 -7.279 1.00 90.31 110 TYR A C 1
ATOM 846 O O . TYR A 1 110 ? -3.942 5.263 -7.072 1.00 90.31 110 TYR A O 1
ATOM 854 N N . LEU A 1 111 ? -1.824 5.277 -6.302 1.00 92.06 111 LEU A N 1
ATOM 855 C CA . LEU A 1 111 ? -2.158 4.995 -4.899 1.00 92.06 111 LEU A CA 1
ATOM 856 C C . LEU A 1 111 ? -2.348 6.237 -4.030 1.00 92.06 111 LEU A C 1
ATOM 858 O O . LEU A 1 111 ? -3.159 6.202 -3.109 1.00 92.06 111 LEU A O 1
ATOM 862 N N . PHE A 1 112 ? -1.612 7.318 -4.308 1.00 93.06 112 PHE A N 1
ATOM 863 C CA . PHE A 1 112 ? -1.546 8.477 -3.420 1.00 93.06 112 PHE A CA 1
ATOM 864 C C . PHE A 1 112 ? -1.819 9.804 -4.135 1.00 93.06 112 PHE A C 1
ATOM 866 O O . PHE A 1 112 ? -1.393 10.022 -5.268 1.00 93.06 112 PHE A O 1
ATOM 873 N N . HIS A 1 113 ? -2.478 10.717 -3.429 1.00 89.75 113 HIS A N 1
ATOM 874 C CA . HIS A 1 113 ? -2.724 12.101 -3.814 1.00 89.75 113 HIS A CA 1
ATOM 875 C C . HIS A 1 113 ? -1.850 13.084 -3.025 1.00 89.75 113 HIS A C 1
ATOM 877 O O . HIS A 1 113 ? -1.161 12.717 -2.073 1.00 89.75 113 HIS A O 1
ATOM 883 N N . LEU A 1 114 ? -1.886 14.361 -3.435 1.00 90.56 114 LEU A N 1
ATOM 884 C CA . LEU A 1 114 ? -1.187 15.466 -2.764 1.00 90.56 114 LEU A CA 1
ATOM 885 C C . LEU A 1 114 ? 0.309 15.176 -2.570 1.00 90.56 114 LEU A C 1
ATOM 887 O O . LEU A 1 114 ? 0.856 15.313 -1.482 1.00 90.56 114 LEU A O 1
ATOM 891 N N . GLY A 1 115 ? 0.954 14.695 -3.633 1.00 86.62 115 GLY A N 1
ATOM 892 C CA . GLY A 1 115 ? 2.377 14.360 -3.631 1.00 86.62 115 GLY A CA 1
ATOM 893 C C . GLY A 1 115 ? 2.732 13.032 -2.960 1.00 86.62 115 GLY A C 1
ATOM 894 O O . GLY A 1 115 ? 3.818 12.541 -3.239 1.00 86.62 115 GLY A O 1
ATOM 895 N N . GLY A 1 116 ? 1.811 12.413 -2.209 1.00 90.00 116 GLY A N 1
ATOM 896 C CA . GLY A 1 116 ? 2.027 11.200 -1.407 1.00 90.00 116 GLY A CA 1
ATOM 897 C C . GLY A 1 116 ? 1.614 11.346 0.064 1.00 90.00 116 GLY A C 1
ATOM 898 O O . GLY A 1 116 ? 1.822 10.429 0.863 1.00 90.00 116 GLY A O 1
ATOM 899 N N . LEU A 1 117 ? 1.006 12.482 0.428 1.00 90.12 117 LEU A N 1
ATOM 900 C CA . LEU A 1 117 ? 0.552 12.761 1.789 1.00 90.12 117 LEU A CA 1
ATOM 901 C C . LEU A 1 117 ? -0.610 11.853 2.223 1.00 90.12 117 LEU A C 1
ATOM 903 O O . LEU A 1 117 ? -0.639 11.420 3.373 1.00 90.12 117 LEU A O 1
ATOM 907 N N . HIS A 1 118 ? -1.522 11.531 1.303 1.00 91.38 118 HIS A N 1
ATOM 908 C CA . HIS A 1 118 ? -2.690 10.688 1.567 1.00 91.38 118 HIS A CA 1
ATOM 909 C C . HIS A 1 118 ? -2.939 9.712 0.425 1.00 91.38 118 HIS A C 1
ATOM 911 O O . HIS A 1 118 ? -2.732 10.045 -0.744 1.00 91.38 118 HIS A O 1
ATOM 917 N N . SER A 1 119 ? -3.439 8.531 0.753 1.00 94.25 119 SER A N 1
ATOM 918 C CA . SER A 1 119 ? -3.935 7.570 -0.224 1.00 94.25 119 SER A CA 1
ATOM 919 C C . SER A 1 119 ? -5.243 8.022 -0.854 1.00 94.25 119 SER A C 1
ATOM 921 O O . SER A 1 119 ? -6.009 8.793 -0.281 1.00 94.25 119 SER A O 1
ATOM 923 N N . VAL A 1 120 ? -5.518 7.510 -2.052 1.00 93.94 120 VAL A N 1
ATOM 924 C CA . VAL A 1 120 ? -6.809 7.711 -2.735 1.00 93.94 120 VAL A CA 1
ATOM 925 C C . VAL A 1 120 ? -7.953 6.926 -2.087 1.00 93.94 120 VAL A C 1
ATOM 927 O O . VAL A 1 120 ? -9.118 7.160 -2.396 1.00 93.94 120 VAL A O 1
ATOM 930 N N . ILE A 1 121 ? -7.613 5.979 -1.211 1.00 93.88 121 ILE A N 1
ATOM 931 C CA . ILE A 1 121 ? -8.535 5.120 -0.472 1.00 93.88 121 ILE A CA 1
ATOM 932 C C . ILE A 1 121 ? -8.575 5.619 0.969 1.00 93.88 121 ILE A C 1
ATOM 934 O O . ILE A 1 121 ? -7.526 5.787 1.591 1.00 93.88 121 ILE A O 1
ATOM 938 N N . ALA A 1 122 ? -9.777 5.836 1.500 1.00 93.38 122 ALA A N 1
ATOM 939 C CA . ALA A 1 122 ? -9.947 6.213 2.896 1.00 93.38 122 ALA A CA 1
ATOM 940 C C . ALA A 1 122 ? -9.491 5.069 3.831 1.00 93.38 122 ALA A C 1
ATOM 942 O O . ALA A 1 122 ? -9.768 3.899 3.533 1.00 93.38 122 ALA A O 1
ATOM 943 N N . PRO A 1 123 ? -8.832 5.370 4.966 1.00 94.00 123 PRO A N 1
ATOM 944 C CA . PRO A 1 123 ? -8.418 4.362 5.943 1.00 94.00 123 PRO A CA 1
ATOM 945 C C . PRO A 1 123 ? -9.549 3.418 6.362 1.00 94.00 123 PRO A C 1
ATOM 947 O O . PRO A 1 123 ? -9.354 2.208 6.420 1.00 94.00 123 PRO A O 1
ATOM 950 N N . GLU A 1 124 ? -10.754 3.952 6.562 1.00 93.56 124 GLU A N 1
ATOM 951 C CA . GLU A 1 124 ? -11.946 3.220 7.004 1.00 93.56 124 GLU A CA 1
ATOM 952 C C . GLU A 1 124 ? -12.493 2.265 5.935 1.00 93.56 124 GLU A C 1
ATOM 954 O O . GLU A 1 124 ? -13.239 1.339 6.243 1.00 93.56 124 GLU A O 1
ATOM 959 N N . MET A 1 125 ? -12.127 2.486 4.671 1.00 94.06 125 MET A N 1
ATOM 960 C CA . MET A 1 125 ? -12.493 1.626 3.545 1.00 94.06 125 MET A CA 1
ATOM 961 C C . MET A 1 125 ? -11.454 0.536 3.268 1.00 94.06 125 MET A C 1
ATOM 963 O O . MET A 1 125 ? -11.674 -0.322 2.412 1.00 94.06 125 MET A O 1
ATOM 967 N N . THR A 1 126 ? -10.319 0.563 3.965 1.00 94.50 126 THR A N 1
ATOM 968 C CA . THR A 1 126 ? -9.265 -0.437 3.811 1.00 94.50 126 THR A CA 1
ATOM 969 C C . THR A 1 126 ? -9.487 -1.540 4.838 1.00 94.50 126 THR A C 1
ATOM 971 O O . THR A 1 126 ? -9.417 -1.294 6.035 1.00 94.50 126 THR A O 1
ATOM 974 N N . GLY A 1 127 ? -9.750 -2.767 4.386 1.00 94.00 127 GLY A N 1
ATOM 975 C CA . GLY A 1 127 ? -9.804 -3.939 5.272 1.00 94.00 127 GLY A CA 1
ATOM 976 C C . GLY A 1 127 ? -8.456 -4.656 5.369 1.00 94.00 127 GLY A C 1
ATOM 977 O O . GLY A 1 127 ? -7.981 -4.991 6.455 1.00 94.00 127 GLY A O 1
ATOM 978 N N . GLN A 1 128 ? -7.818 -4.853 4.217 1.00 94.50 128 GLN A N 1
ATOM 979 C CA . GLN A 1 128 ? -6.607 -5.647 4.054 1.00 94.50 128 GLN A CA 1
ATOM 980 C C . GLN A 1 128 ? -5.755 -5.092 2.912 1.00 94.50 128 GLN A C 1
ATOM 982 O O . GLN A 1 128 ? -6.273 -4.553 1.934 1.00 94.50 128 GLN A O 1
ATOM 987 N N . ILE A 1 129 ? -4.444 -5.253 3.049 1.00 94.94 129 ILE A N 1
ATOM 988 C CA . ILE A 1 129 ? -3.438 -4.953 2.043 1.00 94.94 129 ILE A CA 1
ATOM 989 C C . ILE A 1 129 ? -2.712 -6.256 1.725 1.00 94.94 129 ILE A C 1
ATOM 991 O O . ILE A 1 129 ? -2.026 -6.807 2.588 1.00 94.94 129 ILE A O 1
ATOM 995 N N . ASP A 1 130 ? -2.827 -6.701 0.478 1.00 94.12 130 ASP A N 1
ATOM 996 C CA . ASP A 1 130 ? -2.050 -7.813 -0.062 1.00 94.12 130 ASP A CA 1
ATOM 997 C C . ASP A 1 130 ? -0.981 -7.265 -1.008 1.00 94.12 130 ASP A C 1
ATOM 999 O O . ASP A 1 130 ? -1.291 -6.564 -1.975 1.00 94.12 130 ASP A O 1
ATOM 1003 N N . ALA A 1 131 ? 0.279 -7.605 -0.757 1.00 93.56 131 ALA A N 1
ATOM 1004 C CA . ALA A 1 131 ? 1.389 -7.256 -1.628 1.00 93.56 131 ALA A CA 1
ATOM 1005 C C . ALA A 1 131 ? 2.030 -8.516 -2.207 1.00 93.56 131 ALA A C 1
ATOM 1007 O O . ALA A 1 131 ? 2.589 -9.345 -1.487 1.00 93.56 131 ALA A O 1
ATOM 1008 N N . TYR A 1 132 ? 1.979 -8.611 -3.531 1.00 92.94 132 TYR A N 1
ATOM 1009 C CA . TYR A 1 132 ? 2.626 -9.653 -4.314 1.00 92.94 132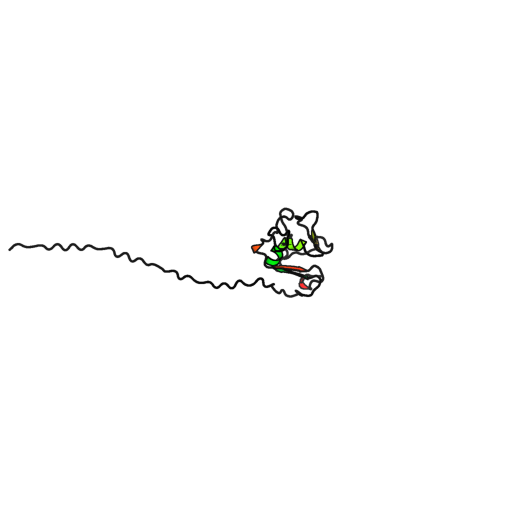 TYR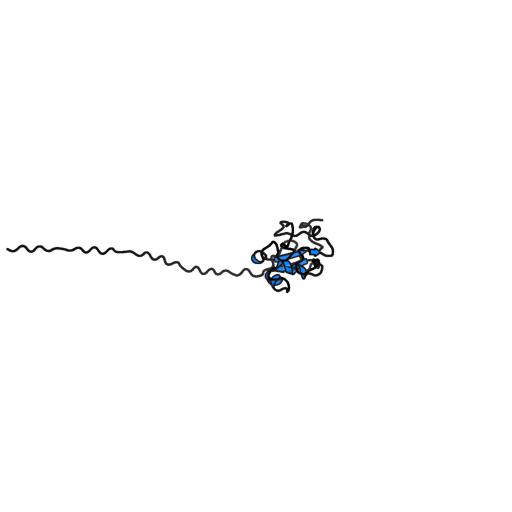 A CA 1
ATOM 1010 C C . TYR A 1 132 ? 3.847 -9.036 -4.997 1.00 92.94 132 TYR A C 1
ATOM 1012 O O . TYR A 1 132 ? 3.736 -8.410 -6.047 1.00 92.94 132 TYR A O 1
ATOM 1020 N N . LEU A 1 133 ? 5.012 -9.153 -4.361 1.00 93.06 133 LEU A N 1
ATOM 1021 C CA . LEU A 1 133 ? 6.239 -8.465 -4.784 1.00 93.06 133 LEU A CA 1
ATOM 1022 C C . LEU A 1 133 ? 6.982 -9.206 -5.908 1.00 93.06 133 LEU A C 1
ATOM 1024 O O . LEU A 1 133 ? 7.911 -8.671 -6.505 1.00 93.06 133 LEU A O 1
ATOM 1028 N N . GLY A 1 134 ? 6.576 -10.443 -6.191 1.00 89.38 134 GLY A N 1
ATOM 1029 C CA . GLY A 1 134 ? 7.084 -11.299 -7.258 1.00 89.38 134 GLY A CA 1
ATOM 1030 C C . GLY A 1 134 ? 6.482 -12.699 -7.153 1.00 89.38 134 GLY A C 1
ATOM 1031 O O . GLY A 1 134 ? 5.873 -13.036 -6.137 1.00 89.38 134 GLY A O 1
ATOM 1032 N N . GLY A 1 135 ? 6.616 -13.505 -8.212 1.00 87.06 135 GLY A N 1
ATOM 1033 C CA . GLY A 1 135 ? 6.068 -14.869 -8.246 1.00 87.06 135 GLY A CA 1
ATOM 1034 C C . GLY A 1 135 ? 4.559 -14.935 -7.975 1.00 87.06 135 GLY A C 1
ATOM 1035 O O . GLY A 1 135 ? 4.103 -15.851 -7.294 1.00 87.06 135 GLY A O 1
ATOM 1036 N N . PHE A 1 136 ? 3.804 -13.929 -8.428 1.00 87.12 136 PHE A N 1
ATOM 1037 C CA . PHE A 1 136 ? 2.347 -13.905 -8.317 1.00 87.12 136 PHE A CA 1
ATOM 1038 C C . PHE A 1 136 ? 1.700 -14.950 -9.232 1.00 87.12 136 PHE A C 1
ATOM 1040 O O . PHE A 1 136 ? 2.287 -15.383 -10.222 1.00 87.12 136 PHE A O 1
ATOM 1047 N N . ASP A 1 137 ? 0.482 -15.351 -8.881 1.00 84.38 137 ASP A N 1
ATOM 1048 C CA . ASP A 1 137 ? -0.293 -16.334 -9.633 1.00 84.38 137 ASP A CA 1
ATOM 1049 C C . ASP A 1 137 ? -0.729 -15.817 -11.026 1.00 84.38 137 ASP A C 1
ATOM 1051 O O . ASP A 1 137 ? -0.757 -14.612 -11.290 1.00 84.38 137 ASP A O 1
ATOM 1055 N N . VAL A 1 138 ? -1.119 -16.739 -11.915 1.00 85.69 138 VAL A N 1
ATOM 1056 C CA . VAL A 1 138 ? -1.524 -16.489 -13.311 1.00 85.69 138 VAL A CA 1
ATOM 1057 C C . VAL A 1 138 ? -2.682 -15.498 -13.459 1.00 85.69 138 VAL A C 1
ATOM 1059 O O . VAL A 1 138 ? -2.851 -14.896 -14.519 1.00 85.69 138 VAL A O 1
ATOM 1062 N N . THR A 1 139 ? -3.459 -15.279 -12.397 1.00 82.94 139 THR A N 1
ATOM 1063 C CA . THR A 1 139 ? -4.520 -14.263 -12.331 1.00 82.94 139 THR A CA 1
ATOM 1064 C C . THR A 1 139 ? -4.025 -12.826 -12.536 1.00 82.94 139 THR A C 1
ATOM 1066 O O . THR A 1 139 ? -4.817 -11.959 -12.911 1.00 82.94 139 THR A O 1
ATOM 1069 N N . TYR A 1 140 ? -2.730 -12.558 -12.340 1.00 81.19 140 TYR A N 1
ATOM 1070 C CA . TYR A 1 140 ? -2.134 -11.226 -12.490 1.00 81.19 140 TYR A CA 1
ATOM 1071 C C . TYR A 1 140 ? -1.409 -10.996 -13.829 1.00 81.19 140 TYR A C 1
ATOM 1073 O O . TYR A 1 140 ? -1.027 -9.857 -14.118 1.00 81.19 140 TYR A O 1
ATOM 1081 N N . GLY A 1 141 ? -1.333 -12.022 -14.685 1.00 73.50 141 GLY A N 1
ATOM 1082 C CA . GLY A 1 141 ? -0.757 -11.964 -16.034 1.00 73.50 141 GLY A CA 1
ATOM 1083 C C . GLY A 1 141 ? 0.642 -12.581 -16.152 1.00 73.50 141 GLY A C 1
ATOM 1084 O O . GLY A 1 141 ? 1.158 -13.150 -15.193 1.00 73.50 141 GLY A O 1
ATOM 1085 N N . ALA A 1 142 ? 1.220 -12.470 -17.352 1.00 48.84 142 ALA A N 1
ATOM 1086 C CA . ALA A 1 142 ? 2.609 -12.803 -17.684 1.00 48.84 142 ALA A CA 1
ATOM 1087 C C . ALA A 1 142 ? 3.427 -11.525 -17.908 1.00 48.84 142 ALA A C 1
ATOM 1089 O O . ALA A 1 142 ? 2.827 -10.538 -18.399 1.00 48.84 142 ALA A O 1
#

Secondary structure (DSSP, 8-state):
----------------------------------S-----TT--TT-TTEEEEEHHHHHTSTT-TT-GGGGGGGSTTEEESSSTT---EEETTB-GGGS-EEETTEEES-SEEGGGTEESS-GGG--EEEEE-SS--GGG--